Protein AF-A0A7Y4R2F1-F1 (afdb_monomer_lite)

Radius of gyration: 24.62 Å; chains: 1; bounding box: 48×28×67 Å

Structure (mmCIF, N/CA/C/O backbone):
data_AF-A0A7Y4R2F1-F1
#
_entry.id   AF-A0A7Y4R2F1-F1
#
loop_
_atom_site.group_PDB
_atom_site.id
_atom_site.type_symbol
_atom_site.label_atom_id
_atom_site.label_alt_id
_atom_site.label_comp_id
_atom_site.label_asym_id
_atom_site.label_entity_id
_atom_site.label_seq_id
_atom_site.pdbx_PDB_ins_code
_atom_site.Cartn_x
_atom_site.Cartn_y
_atom_site.Cartn_z
_atom_site.occupancy
_atom_site.B_iso_or_equiv
_atom_site.auth_seq_id
_atom_site.auth_comp_id
_atom_site.auth_asym_id
_atom_site.auth_atom_id
_atom_site.pdbx_PDB_model_num
ATOM 1 N N . MET A 1 1 ? 28.848 3.281 -41.266 1.00 57.91 1 MET A N 1
ATOM 2 C CA . MET A 1 1 ? 27.551 2.847 -41.846 1.00 57.91 1 MET A CA 1
ATOM 3 C C . MET A 1 1 ? 26.648 2.164 -40.818 1.00 57.91 1 MET A C 1
ATOM 5 O O . MET A 1 1 ? 25.487 2.532 -40.739 1.00 57.91 1 MET A O 1
ATOM 9 N N . LYS A 1 2 ? 27.180 1.279 -39.958 1.00 65.00 2 LYS A N 1
ATOM 10 C CA . LYS A 1 2 ? 26.433 0.595 -38.880 1.00 65.00 2 LYS A CA 1
ATOM 11 C C . LYS A 1 2 ? 25.711 1.541 -37.900 1.00 65.00 2 LYS A C 1
ATOM 13 O O . LYS A 1 2 ? 24.563 1.295 -37.575 1.00 65.00 2 LYS A O 1
ATOM 18 N N . LYS A 1 3 ? 26.330 2.668 -37.513 1.00 61.75 3 LYS A N 1
ATOM 19 C CA . LYS A 1 3 ? 25.718 3.671 -36.610 1.00 61.75 3 LYS A CA 1
ATOM 20 C C . LYS A 1 3 ? 24.506 4.387 -37.226 1.00 61.75 3 LYS A C 1
ATOM 22 O O . LYS A 1 3 ? 23.490 4.542 -36.567 1.00 61.75 3 LYS A O 1
ATOM 27 N N . LYS A 1 4 ? 24.586 4.754 -38.514 1.00 69.62 4 LYS A N 1
ATOM 28 C CA . LYS A 1 4 ? 23.464 5.357 -39.260 1.00 69.62 4 LYS A CA 1
ATOM 29 C C . LYS A 1 4 ? 22.339 4.344 -39.505 1.00 69.62 4 LYS A C 1
ATOM 31 O O . LYS A 1 4 ? 21.176 4.707 -39.416 1.00 69.62 4 LYS A O 1
ATOM 36 N N . LEU A 1 5 ? 22.694 3.078 -39.746 1.00 75.31 5 LEU A N 1
ATOM 37 C CA . LEU A 1 5 ? 21.738 1.974 -39.851 1.00 75.31 5 LEU A CA 1
ATOM 38 C C . LEU A 1 5 ? 21.025 1.714 -38.512 1.00 75.31 5 LEU A C 1
ATOM 40 O O . LEU A 1 5 ? 19.811 1.573 -38.496 1.00 75.31 5 LEU A O 1
ATOM 44 N N . CYS A 1 6 ? 21.757 1.739 -37.394 1.00 70.94 6 CYS A N 1
ATOM 45 C CA . CYS A 1 6 ? 21.192 1.595 -36.050 1.00 70.94 6 CYS A CA 1
ATOM 46 C C . CYS A 1 6 ? 20.209 2.733 -35.725 1.00 70.94 6 CYS A C 1
ATOM 48 O O . CYS A 1 6 ? 19.119 2.483 -35.228 1.00 70.94 6 CYS A O 1
ATOM 50 N N . LEU A 1 7 ? 20.548 3.973 -36.098 1.00 69.12 7 LEU A N 1
ATOM 51 C CA . LEU A 1 7 ? 19.704 5.154 -35.880 1.00 69.12 7 LEU A CA 1
ATOM 52 C C . LEU A 1 7 ? 18.414 5.115 -36.725 1.00 69.12 7 LEU A C 1
ATOM 54 O O . LEU A 1 7 ? 17.344 5.475 -36.239 1.00 69.12 7 LEU A O 1
ATOM 58 N N . LEU A 1 8 ? 18.490 4.606 -37.961 1.00 76.69 8 LEU A N 1
ATOM 59 C CA . LEU A 1 8 ? 17.320 4.403 -38.825 1.00 76.69 8 LEU A CA 1
ATOM 60 C C . LEU A 1 8 ? 16.387 3.319 -38.250 1.00 76.69 8 LEU A C 1
ATOM 62 O O . LEU A 1 8 ? 15.182 3.533 -38.154 1.00 76.69 8 LEU A O 1
ATOM 66 N N . VAL A 1 9 ? 16.945 2.196 -37.786 1.00 78.38 9 VAL A N 1
ATOM 67 C CA . VAL A 1 9 ? 16.175 1.118 -37.137 1.00 78.38 9 VAL A CA 1
ATOM 68 C C . VAL A 1 9 ? 15.521 1.603 -35.835 1.00 78.38 9 VAL A C 1
ATOM 70 O O . VAL A 1 9 ? 14.361 1.291 -35.589 1.00 78.38 9 VAL A O 1
ATOM 73 N N . PHE A 1 10 ? 16.207 2.433 -35.043 1.00 74.88 10 PHE A N 1
ATOM 74 C CA . PHE A 1 10 ? 15.651 3.010 -33.813 1.00 74.88 10 PHE A CA 1
ATOM 75 C C . PHE A 1 10 ? 14.489 3.980 -34.090 1.00 74.88 10 PHE A C 1
ATOM 77 O O . PHE A 1 10 ? 13.485 3.960 -33.382 1.00 74.88 10 PHE A O 1
ATOM 84 N N . SER A 1 11 ? 14.585 4.779 -35.159 1.00 74.12 11 SER A N 1
ATOM 85 C CA . SER A 1 11 ? 13.503 5.668 -35.611 1.00 74.12 11 SER A CA 1
ATOM 86 C C . SER A 1 11 ? 12.249 4.886 -36.034 1.00 74.12 11 SER A C 1
ATOM 88 O O . SER A 1 11 ? 11.131 5.261 -35.684 1.00 74.12 11 SER A O 1
ATOM 90 N N . LEU A 1 12 ? 12.429 3.744 -36.708 1.00 72.94 12 LEU A N 1
ATOM 91 C CA . LEU A 1 12 ? 11.327 2.870 -37.125 1.00 72.94 12 LEU A CA 1
ATOM 92 C C . LEU A 1 12 ? 10.595 2.219 -35.936 1.00 72.94 12 LEU A C 1
ATOM 94 O O . LEU A 1 12 ? 9.385 2.020 -35.994 1.00 72.94 12 LEU A O 1
ATOM 98 N N . ILE A 1 13 ? 11.315 1.919 -34.850 1.00 72.38 13 ILE A N 1
ATOM 99 C CA . ILE A 1 13 ? 10.755 1.301 -33.638 1.00 72.38 13 ILE A CA 1
ATOM 100 C C . ILE A 1 13 ? 9.917 2.306 -32.831 1.00 72.38 13 ILE A C 1
ATOM 102 O O . ILE A 1 13 ? 8.879 1.933 -32.291 1.00 72.38 13 ILE A O 1
ATOM 106 N N . ILE A 1 14 ? 10.313 3.584 -32.784 1.00 65.44 14 ILE A N 1
ATOM 107 C CA . ILE A 1 14 ? 9.589 4.627 -32.030 1.00 65.44 14 ILE A CA 1
ATOM 108 C C . ILE A 1 14 ? 8.238 4.967 -32.686 1.00 65.44 14 ILE A C 1
ATOM 110 O O . ILE A 1 14 ? 7.262 5.225 -31.986 1.00 65.44 14 ILE A O 1
ATOM 114 N N . ILE A 1 15 ? 8.151 4.911 -34.020 1.00 68.88 15 ILE A N 1
ATOM 115 C CA . ILE A 1 15 ? 6.910 5.184 -34.770 1.00 68.88 15 ILE A CA 1
ATOM 116 C C . ILE A 1 15 ? 5.865 4.064 -34.580 1.00 68.88 15 ILE A C 1
ATOM 118 O O . ILE A 1 15 ? 4.668 4.315 -34.697 1.00 68.88 15 ILE A O 1
ATOM 122 N N . GLY A 1 16 ? 6.290 2.843 -34.233 1.00 63.97 16 GLY A N 1
ATOM 123 C CA . GLY A 1 16 ? 5.402 1.692 -34.023 1.00 63.97 16 GLY A CA 1
ATOM 124 C C . GLY A 1 16 ? 4.663 1.657 -32.679 1.00 63.97 16 GLY A C 1
ATOM 125 O O . GLY A 1 16 ? 3.820 0.786 -32.481 1.00 63.97 16 GLY A O 1
ATOM 126 N N . ILE A 1 17 ? 4.949 2.579 -31.751 1.00 69.31 17 ILE A N 1
ATOM 127 C CA . ILE A 1 17 ? 4.329 2.612 -30.416 1.00 69.31 17 ILE A CA 1
ATOM 128 C C . ILE A 1 17 ? 3.158 3.603 -30.413 1.00 69.31 17 ILE A C 1
ATOM 130 O O . ILE A 1 17 ? 3.134 4.578 -29.665 1.00 69.31 17 ILE A O 1
ATOM 134 N N . THR A 1 18 ? 2.162 3.384 -31.269 1.00 69.38 18 THR A N 1
ATOM 135 C CA . THR A 1 18 ? 0.850 4.010 -31.061 1.00 69.38 18 THR A CA 1
ATOM 136 C C . THR A 1 18 ? 0.106 3.203 -29.998 1.00 69.38 18 THR A C 1
ATOM 138 O O . THR A 1 18 ? 0.061 1.977 -30.132 1.00 69.38 18 THR A O 1
ATOM 141 N N . PRO A 1 19 ? -0.482 3.818 -28.955 1.00 61.25 19 PRO A N 1
ATOM 142 C CA . PRO A 1 19 ? -1.275 3.074 -27.985 1.00 61.25 19 PRO A CA 1
ATOM 143 C C . PRO A 1 19 ? -2.452 2.418 -28.713 1.00 61.25 19 PRO A C 1
ATOM 145 O O . PRO A 1 19 ? -3.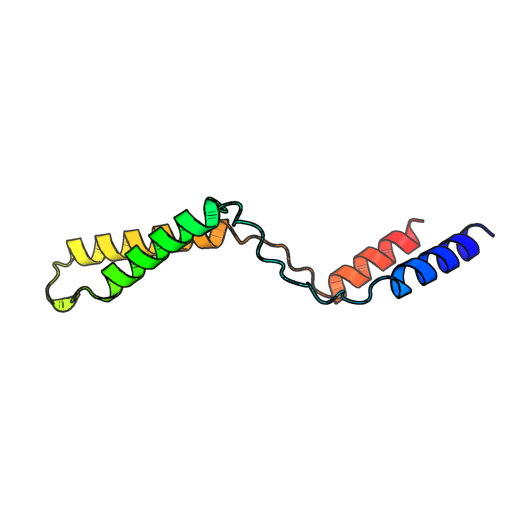363 3.095 -29.187 1.00 61.25 19 PRO A O 1
ATOM 148 N N . LEU A 1 20 ? -2.404 1.092 -28.839 1.00 64.62 20 LEU A N 1
ATOM 149 C CA . LEU A 1 20 ? -3.544 0.299 -29.277 1.00 64.62 20 LEU A CA 1
ATOM 150 C C . LEU A 1 20 ? -4.673 0.538 -28.263 1.00 64.62 20 LEU A C 1
ATOM 152 O O . LEU A 1 20 ? -4.435 0.354 -27.064 1.00 64.62 20 LEU A O 1
ATOM 156 N N . PRO A 1 21 ? -5.886 0.939 -28.684 1.00 67.56 21 PRO A N 1
ATOM 157 C CA . PRO A 1 21 ? -7.026 0.917 -27.782 1.00 67.56 21 PRO A CA 1
ATOM 158 C C . PRO A 1 21 ? -7.235 -0.538 -27.352 1.00 67.56 21 PRO A C 1
ATOM 160 O O . PRO A 1 21 ? -7.460 -1.417 -28.184 1.00 67.56 21 PRO A O 1
ATOM 163 N N . SER A 1 22 ? -7.101 -0.812 -26.055 1.00 52.38 22 SER A N 1
ATOM 164 C CA . SER A 1 22 ? -7.364 -2.130 -25.488 1.00 52.38 22 SER A CA 1
ATOM 165 C C . SER A 1 22 ? -8.849 -2.445 -25.657 1.00 52.38 22 SER A C 1
ATOM 167 O O . SER A 1 22 ? -9.684 -1.967 -24.888 1.00 52.38 22 SER A O 1
ATOM 169 N N . LEU A 1 23 ? -9.188 -3.226 -26.681 1.00 61.09 23 LEU A N 1
ATOM 170 C CA . LEU A 1 23 ? -10.509 -3.821 -26.816 1.00 61.09 23 LEU A CA 1
ATOM 171 C C . LEU A 1 23 ? -10.614 -4.904 -25.734 1.00 61.09 23 LEU A C 1
ATOM 173 O O . LEU A 1 23 ? -10.054 -5.991 -25.871 1.00 61.09 23 LEU A O 1
ATOM 177 N N . ALA A 1 24 ? -11.264 -4.573 -24.619 1.00 51.75 24 ALA A N 1
ATOM 178 C CA . ALA A 1 24 ? -11.603 -5.533 -23.581 1.00 51.75 24 ALA A CA 1
ATOM 179 C C . ALA A 1 24 ? -12.687 -6.470 -24.128 1.00 51.75 24 ALA A C 1
ATOM 181 O O . ALA A 1 24 ? -13.879 -6.194 -24.028 1.00 51.75 24 ALA A O 1
ATOM 182 N N . ALA A 1 25 ? -12.268 -7.558 -24.769 1.00 53.28 25 ALA A N 1
ATOM 183 C CA . ALA A 1 25 ? -13.115 -8.732 -24.868 1.00 53.28 25 ALA A CA 1
ATOM 184 C C . ALA A 1 25 ? -13.144 -9.367 -23.473 1.00 53.28 25 ALA A C 1
ATOM 186 O O . ALA A 1 25 ? -12.087 -9.734 -22.953 1.00 53.28 25 ALA A O 1
ATOM 187 N N . ASP A 1 26 ? -14.332 -9.460 -22.873 1.00 53.62 26 ASP A N 1
ATOM 188 C CA . ASP A 1 26 ? -14.589 -10.246 -21.664 1.00 53.62 26 ASP A CA 1
ATOM 189 C C . ASP A 1 26 ? -14.244 -11.718 -21.948 1.00 53.62 26 ASP A C 1
ATOM 191 O O . ASP A 1 26 ? -15.075 -12.529 -22.357 1.00 53.62 26 ASP A O 1
ATOM 195 N N . LEU A 1 27 ? -12.970 -12.068 -21.779 1.00 48.62 27 LEU A N 1
ATOM 196 C CA . LEU A 1 27 ? -12.553 -13.443 -21.562 1.00 48.62 27 LEU A CA 1
ATOM 197 C C . LEU A 1 27 ? -13.006 -13.831 -20.150 1.00 48.62 27 LEU A C 1
ATOM 199 O O . LEU A 1 27 ? -12.923 -12.993 -19.248 1.00 48.62 27 LEU A O 1
ATOM 203 N N . PRO A 1 28 ? -13.465 -15.078 -19.919 1.00 50.59 28 PRO A N 1
ATOM 204 C CA . PRO A 1 28 ? -13.801 -15.535 -18.581 1.00 50.59 28 PRO A CA 1
ATOM 205 C C . PRO A 1 28 ? -12.588 -15.308 -17.688 1.00 50.59 28 PRO A C 1
ATOM 207 O O . PRO A 1 28 ? -11.517 -15.872 -17.911 1.00 50.59 28 PRO A O 1
ATOM 210 N N . ASN A 1 29 ? -12.795 -14.396 -16.740 1.00 54.16 29 ASN A N 1
ATOM 211 C CA . ASN A 1 29 ? -11.865 -13.905 -15.746 1.00 54.16 29 ASN A CA 1
ATOM 212 C C . ASN A 1 29 ? -10.934 -15.046 -15.312 1.00 54.16 29 ASN A C 1
ATOM 214 O O . ASN A 1 29 ? -11.358 -15.941 -14.577 1.00 54.16 29 ASN A O 1
ATOM 218 N N . VAL A 1 30 ? -9.678 -15.049 -15.778 1.00 52.00 30 VAL A N 1
ATOM 219 C CA . VAL A 1 30 ? -8.623 -15.784 -15.077 1.00 52.00 30 VAL A CA 1
ATOM 220 C C . VAL A 1 30 ? -8.585 -15.110 -13.726 1.00 52.00 30 VAL A C 1
ATOM 222 O O . VAL A 1 30 ? -8.043 -14.016 -13.595 1.00 52.00 30 VAL A O 1
ATOM 225 N N . VAL A 1 31 ? -9.291 -15.716 -12.774 1.00 57.34 31 VAL A N 1
ATOM 226 C CA . VAL A 1 31 ? -9.461 -15.229 -11.419 1.00 57.34 31 VAL A CA 1
ATOM 227 C C . VAL A 1 31 ? -8.070 -14.946 -10.887 1.00 57.34 31 VAL A C 1
ATOM 229 O O . VAL A 1 31 ? -7.309 -15.848 -10.538 1.00 57.34 31 VAL A O 1
ATOM 232 N N . ASN A 1 32 ? -7.708 -13.669 -10.915 1.00 57.97 32 ASN A N 1
ATOM 233 C CA . ASN A 1 32 ? -6.438 -13.205 -10.424 1.00 57.97 32 ASN A CA 1
ATOM 234 C C . ASN A 1 32 ? -6.528 -13.421 -8.915 1.00 57.97 32 ASN A C 1
ATOM 236 O O . ASN A 1 32 ? -7.244 -12.690 -8.236 1.00 57.97 32 ASN A O 1
ATOM 240 N N . ILE A 1 33 ? -5.916 -14.490 -8.405 1.00 60.50 33 ILE A N 1
ATOM 241 C CA . ILE A 1 33 ? -6.032 -14.926 -7.002 1.00 60.50 33 ILE A CA 1
ATOM 242 C C . ILE A 1 33 ? -5.718 -13.750 -6.061 1.00 60.50 33 ILE A C 1
ATOM 244 O O . ILE A 1 33 ? -6.402 -13.545 -5.059 1.00 60.50 33 ILE A O 1
ATOM 248 N N . ASN A 1 34 ? -4.792 -12.886 -6.486 1.00 63.88 34 ASN A N 1
ATOM 249 C CA . ASN A 1 34 ? -4.438 -11.648 -5.801 1.00 63.88 34 ASN A CA 1
ATOM 250 C C . ASN A 1 34 ? -5.615 -10.660 -5.718 1.00 63.88 34 ASN A C 1
ATOM 252 O O . ASN A 1 34 ? -5.798 -10.018 -4.694 1.00 63.88 34 ASN A O 1
ATOM 256 N N . SER A 1 35 ? -6.443 -10.542 -6.761 1.00 65.75 35 SER A N 1
ATOM 257 C CA . SER A 1 35 ? -7.623 -9.662 -6.760 1.00 65.75 35 SER A CA 1
ATOM 258 C C . SER A 1 35 ? -8.707 -10.122 -5.782 1.00 65.75 35 SER A C 1
ATOM 260 O O . SER A 1 35 ? -9.278 -9.288 -5.083 1.00 65.75 35 SER A O 1
ATOM 262 N N . ILE A 1 36 ? -8.934 -11.436 -5.656 1.00 72.44 36 ILE A N 1
ATOM 263 C CA . ILE A 1 36 ? -9.889 -11.988 -4.682 1.00 72.44 36 ILE A CA 1
ATOM 264 C C . ILE A 1 36 ? -9.402 -11.745 -3.255 1.00 72.44 36 ILE A C 1
ATOM 266 O O . ILE A 1 36 ? -10.180 -11.350 -2.386 1.00 72.44 36 ILE A O 1
ATOM 270 N N . GLU A 1 37 ? -8.115 -11.970 -3.001 1.00 76.81 37 GLU A N 1
ATOM 271 C CA . GLU A 1 37 ? -7.543 -11.786 -1.671 1.00 76.81 37 GLU A CA 1
ATOM 272 C C . GLU A 1 37 ? -7.529 -10.309 -1.249 1.00 76.81 37 GLU A C 1
ATOM 274 O O . GLU A 1 37 ? -7.891 -9.988 -0.114 1.00 76.81 37 GLU A O 1
ATOM 279 N N . LEU A 1 38 ? -7.232 -9.398 -2.182 1.00 77.00 38 LEU A N 1
ATOM 280 C CA . LEU A 1 38 ? -7.343 -7.952 -1.968 1.00 77.00 38 LEU A CA 1
ATOM 281 C C . LEU A 1 38 ? -8.782 -7.521 -1.678 1.00 77.00 38 LEU A C 1
ATOM 283 O O . LEU A 1 38 ? -9.012 -6.707 -0.783 1.00 77.00 38 LEU A O 1
ATOM 287 N N . GLN A 1 39 ? -9.758 -8.076 -2.397 1.00 82.56 39 GLN A N 1
ATOM 288 C CA . GLN A 1 39 ? -11.163 -7.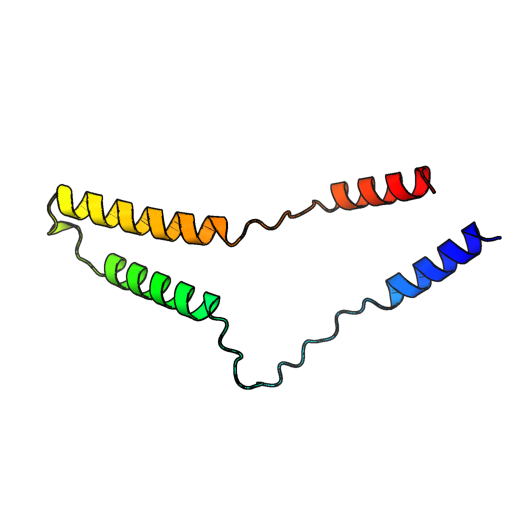738 -2.198 1.00 82.56 39 GLN A CA 1
ATOM 289 C C . GLN A 1 39 ? -11.661 -8.197 -0.826 1.00 82.56 39 GLN A C 1
ATOM 291 O O . GLN A 1 39 ? -1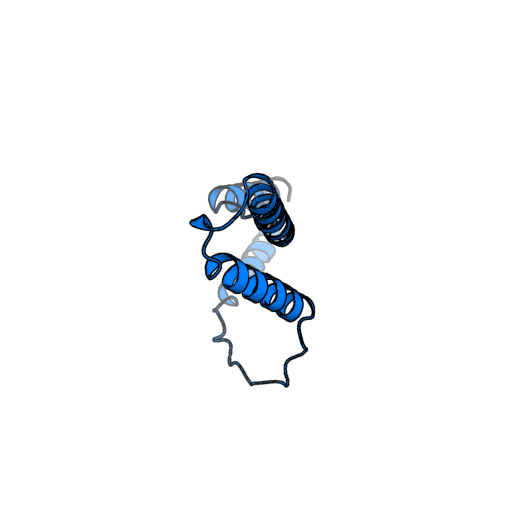2.239 -7.403 -0.090 1.00 82.56 39 GLN A O 1
ATOM 296 N N . LYS A 1 40 ? -11.293 -9.412 -0.406 1.00 86.56 40 LYS A N 1
ATOM 297 C CA . LYS A 1 40 ? -11.568 -9.921 0.945 1.00 86.56 40 LYS A CA 1
ATOM 298 C C . LYS A 1 40 ? -10.964 -9.035 2.042 1.00 86.56 40 LYS A C 1
ATOM 300 O O . LYS A 1 40 ? -11.601 -8.789 3.067 1.00 86.56 40 LYS A O 1
ATOM 305 N N . GLN A 1 41 ? -9.736 -8.553 1.849 1.00 85.50 41 GLN A N 1
ATOM 306 C CA . GLN A 1 41 ? -9.103 -7.614 2.781 1.00 85.50 41 GLN A CA 1
ATOM 307 C C . GLN A 1 41 ? -9.831 -6.263 2.820 1.00 85.50 41 GLN A C 1
ATOM 309 O O . GLN A 1 41 ? -9.967 -5.670 3.891 1.00 85.50 41 GLN A O 1
ATOM 314 N N . MET A 1 42 ? -10.325 -5.788 1.675 1.00 86.12 42 MET A N 1
ATOM 315 C CA . MET A 1 42 ? -11.090 -4.546 1.577 1.00 86.12 42 MET A CA 1
ATOM 316 C C . MET A 1 42 ? -12.455 -4.661 2.269 1.00 86.12 42 MET A C 1
ATOM 318 O O . MET A 1 42 ? -12.843 -3.767 3.022 1.00 86.12 42 MET A O 1
ATOM 322 N N . ASP A 1 43 ? -13.145 -5.787 2.090 1.00 91.31 43 ASP A N 1
ATOM 323 C CA . ASP A 1 43 ? -14.420 -6.080 2.748 1.00 91.31 43 ASP A CA 1
ATOM 324 C C . ASP A 1 43 ? -14.267 -6.093 4.272 1.00 91.31 43 ASP A C 1
ATOM 326 O O . ASP A 1 43 ? -15.059 -5.479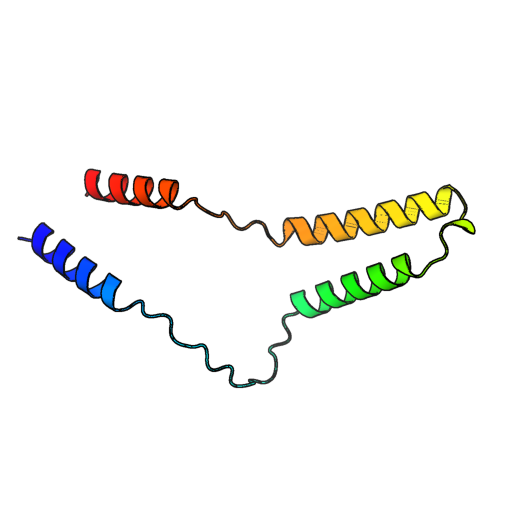 4.989 1.00 91.31 43 ASP A O 1
ATOM 330 N N . ARG A 1 44 ? -13.180 -6.687 4.776 1.00 91.00 44 ARG A N 1
ATOM 331 C CA . ARG A 1 44 ? -12.846 -6.666 6.204 1.00 91.00 44 ARG A CA 1
ATOM 332 C C . ARG A 1 44 ? -12.579 -5.254 6.731 1.00 91.00 44 ARG A C 1
ATOM 334 O O . ARG A 1 44 ? -12.999 -4.914 7.834 1.00 91.00 44 ARG A O 1
ATOM 341 N N . LEU A 1 45 ? -11.903 -4.401 5.963 1.00 89.12 45 LEU A N 1
ATOM 342 C CA . LEU A 1 45 ? -11.707 -3.001 6.357 1.00 89.12 45 LEU A CA 1
ATOM 343 C C . LEU A 1 45 ? -13.032 -2.230 6.409 1.00 89.12 45 LEU A C 1
ATOM 345 O O . LEU A 1 45 ? -13.221 -1.404 7.304 1.00 89.12 45 LEU A O 1
ATOM 349 N N . ASN A 1 46 ? -13.950 -2.511 5.483 1.00 89.88 46 ASN A N 1
ATOM 350 C CA . ASN A 1 46 ? -15.287 -1.921 5.481 1.00 89.88 46 ASN A CA 1
ATOM 351 C C . ASN A 1 46 ? -16.107 -2.380 6.693 1.00 89.88 46 ASN A C 1
ATOM 353 O O . ASN A 1 46 ? -16.748 -1.550 7.340 1.00 89.88 46 ASN A O 1
ATOM 357 N N . GLU A 1 47 ? -16.015 -3.663 7.051 1.00 89.81 47 GLU A N 1
ATOM 358 C CA . GLU A 1 47 ? -16.582 -4.208 8.286 1.00 89.81 47 GLU A CA 1
ATOM 359 C C . GLU A 1 47 ? -16.045 -3.438 9.503 1.00 89.81 47 GLU A C 1
ATOM 361 O O . GLU A 1 47 ? -16.829 -2.850 10.246 1.00 89.81 47 GLU A O 1
ATOM 366 N N . ILE A 1 48 ? -14.719 -3.314 9.650 1.00 88.44 48 ILE A N 1
ATOM 367 C CA . ILE A 1 48 ? -14.088 -2.592 10.771 1.00 88.44 48 ILE A CA 1
ATOM 368 C C . ILE A 1 48 ? -14.519 -1.120 10.822 1.00 88.44 48 ILE A C 1
ATOM 370 O O . ILE A 1 48 ? -14.735 -0.573 11.905 1.00 88.44 48 ILE A O 1
ATOM 374 N N . LYS A 1 49 ? -14.670 -0.467 9.665 1.00 87.88 49 LYS A N 1
ATOM 375 C CA . LYS A 1 49 ? -15.120 0.929 9.565 1.00 87.88 49 LYS A CA 1
ATOM 376 C C . LYS A 1 49 ? -16.560 1.116 10.050 1.00 87.88 49 LYS A C 1
ATOM 378 O O . LYS A 1 49 ? -16.885 2.187 10.557 1.00 87.88 49 LYS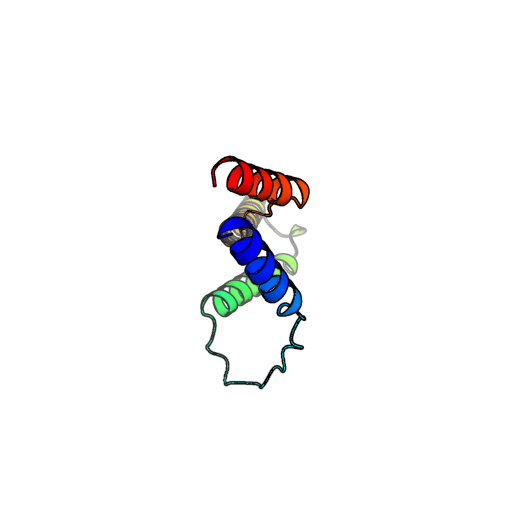 A O 1
ATOM 383 N N . SER A 1 50 ? -17.405 0.099 9.891 1.00 90.31 50 SER A N 1
ATOM 384 C CA . SER A 1 50 ? -18.800 0.124 10.343 1.00 90.31 50 SER A CA 1
ATOM 385 C C . SER A 1 50 ? -18.968 -0.116 11.849 1.00 90.31 50 SER A C 1
ATOM 387 O O . SER A 1 50 ? -20.036 0.155 12.394 1.00 90.31 50 SER A O 1
ATOM 389 N N . ILE A 1 51 ? -17.918 -0.573 12.544 1.00 88.88 51 ILE A N 1
ATOM 390 C CA . ILE A 1 51 ? -17.955 -0.818 13.990 1.00 88.88 51 ILE A CA 1
ATOM 391 C C . ILE A 1 51 ? -18.003 0.512 14.751 1.00 88.88 51 ILE A C 1
ATOM 393 O O . ILE A 1 51 ? -17.147 1.384 14.574 1.00 88.88 51 ILE A O 1
ATOM 397 N N . ASP A 1 52 ? -18.946 0.642 15.689 1.00 87.12 52 ASP A N 1
ATOM 398 C CA . ASP A 1 52 ? -18.962 1.773 16.616 1.00 87.12 52 ASP A CA 1
ATOM 399 C C . ASP A 1 52 ? -17.824 1.665 17.642 1.00 87.12 52 ASP A C 1
ATOM 401 O O . ASP A 1 52 ? -17.942 1.091 18.729 1.00 87.12 52 ASP A O 1
ATOM 405 N N . THR A 1 53 ? -16.692 2.271 17.293 1.00 82.19 53 THR A N 1
ATOM 406 C CA . THR A 1 53 ? -15.466 2.264 18.100 1.00 82.19 53 THR A CA 1
ATOM 407 C C . THR A 1 53 ? -15.607 2.894 19.489 1.00 82.19 53 THR A C 1
ATOM 409 O O . THR A 1 53 ? -14.734 2.674 20.335 1.00 82.19 53 THR A O 1
ATOM 412 N N . LYS A 1 54 ? -16.673 3.663 19.759 1.00 84.38 54 LYS A N 1
ATOM 413 C CA . LYS A 1 54 ? -16.908 4.290 21.071 1.00 84.38 54 LYS A CA 1
ATOM 414 C C . LYS A 1 54 ? -17.312 3.273 22.135 1.00 84.38 54 LYS A C 1
ATOM 416 O O . LYS A 1 54 ? -17.007 3.478 23.307 1.00 84.38 54 LYS A O 1
ATOM 421 N N . THR A 1 55 ? -17.930 2.170 21.718 1.00 89.69 55 THR A N 1
ATOM 422 C CA . THR A 1 55 ? -18.364 1.075 22.601 1.00 89.69 55 THR A CA 1
ATOM 423 C C . THR A 1 55 ? -17.225 0.126 22.989 1.00 89.69 55 THR A C 1
ATOM 425 O O . THR A 1 55 ? -17.365 -0.681 23.904 1.00 89.69 55 THR A O 1
ATOM 428 N N . LEU A 1 56 ? -16.068 0.237 22.327 1.00 89.00 56 LEU A N 1
ATOM 429 C CA . LEU A 1 56 ? -14.962 -0.703 22.472 1.00 89.00 56 LEU A CA 1
ATOM 430 C C . LEU A 1 56 ? -13.989 -0.343 23.602 1.00 89.00 56 LEU A C 1
ATOM 432 O O . LEU A 1 56 ? -13.530 0.801 23.764 1.00 89.00 56 LEU A O 1
ATOM 436 N N . SER A 1 57 ? -13.535 -1.382 24.304 1.00 90.25 57 SER A N 1
ATOM 437 C CA . SER A 1 57 ? -12.442 -1.291 25.272 1.00 90.25 57 SER A CA 1
ATOM 438 C C . SER A 1 57 ? -11.150 -0.788 24.614 1.00 90.25 57 SER A C 1
ATOM 440 O O . SER A 1 57 ? -10.918 -0.933 23.409 1.00 90.25 57 SER A O 1
ATOM 442 N N . ARG A 1 58 ? -10.255 -0.189 25.412 1.00 89.50 58 ARG A N 1
ATOM 443 C CA . ARG A 1 58 ? -8.933 0.261 24.935 1.00 89.50 58 ARG A CA 1
ATOM 444 C C . ARG A 1 58 ? -8.135 -0.873 24.281 1.00 89.50 58 ARG A C 1
ATOM 446 O O . ARG A 1 58 ? -7.414 -0.602 23.320 1.00 89.50 58 ARG A O 1
ATOM 453 N N . HIS A 1 59 ? -8.284 -2.102 24.779 1.00 90.69 59 HIS A N 1
ATOM 454 C CA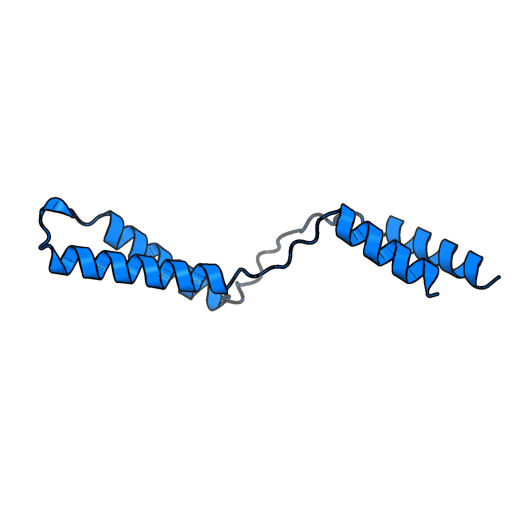 . HIS A 1 59 ? -7.634 -3.293 24.227 1.00 90.69 59 HIS A CA 1
ATOM 455 C C . HIS A 1 59 ? -8.146 -3.616 22.819 1.00 90.69 59 HIS A C 1
ATOM 457 O O . HIS A 1 59 ? -7.369 -3.617 21.870 1.00 90.69 59 HIS A O 1
ATOM 463 N N . GLN A 1 60 ? -9.463 -3.748 22.662 1.00 87.00 60 GLN A N 1
ATOM 464 C CA . GLN A 1 60 ? -10.118 -4.057 21.385 1.00 87.00 60 GLN A CA 1
ATOM 465 C C . GLN A 1 60 ? -9.812 -3.000 20.317 1.00 87.00 60 GLN A C 1
ATOM 467 O O . GLN A 1 60 ? -9.468 -3.315 19.181 1.00 87.00 60 GLN A O 1
ATOM 472 N N . ARG A 1 61 ? -9.815 -1.714 20.695 1.00 90.50 61 ARG A N 1
ATOM 473 C CA . ARG A 1 61 ? -9.392 -0.632 19.789 1.00 90.50 61 ARG A CA 1
ATOM 474 C C . ARG A 1 61 ? -7.932 -0.752 19.356 1.00 90.50 61 ARG A C 1
ATOM 476 O O . ARG A 1 61 ? -7.568 -0.292 18.277 1.00 90.50 61 ARG A O 1
ATOM 483 N N . LYS A 1 62 ? -7.058 -1.290 20.210 1.00 91.38 62 LYS A N 1
ATOM 484 C CA . LYS A 1 62 ? -5.652 -1.528 19.867 1.00 91.38 62 LYS A CA 1
ATOM 485 C C . LYS A 1 62 ? -5.533 -2.674 18.864 1.00 91.38 62 LYS A C 1
ATOM 487 O O . LYS A 1 62 ? -4.813 -2.501 17.888 1.00 91.38 62 LYS A O 1
ATOM 492 N N . GLU A 1 63 ? -6.267 -3.762 19.058 1.00 91.56 63 GLU A N 1
ATOM 493 C CA . GLU A 1 63 ? -6.292 -4.908 18.138 1.00 91.56 63 GLU A CA 1
ATOM 494 C C . GLU A 1 63 ? -6.793 -4.515 16.747 1.00 91.56 63 GLU A C 1
ATOM 496 O O . GLU A 1 63 ? -6.086 -4.751 15.771 1.00 91.56 63 GLU A O 1
ATOM 501 N N . LEU A 1 64 ? -7.904 -3.775 16.656 1.00 91.19 64 LEU A N 1
ATOM 502 C CA . LEU A 1 64 ? -8.411 -3.277 15.370 1.00 91.19 64 LEU A CA 1
ATOM 503 C C . LEU A 1 64 ? -7.390 -2.392 14.639 1.00 91.19 64 LEU A C 1
ATOM 505 O O . LEU A 1 64 ? -7.225 -2.485 13.426 1.00 91.19 64 LEU A O 1
ATOM 509 N N . ARG A 1 65 ? -6.640 -1.553 15.366 1.00 91.19 65 ARG A N 1
ATOM 510 C CA . ARG A 1 65 ? -5.556 -0.755 14.764 1.00 91.19 65 ARG A CA 1
ATOM 511 C C . ARG A 1 65 ? -4.391 -1.613 14.278 1.00 91.19 65 ARG A C 1
ATOM 513 O O . ARG A 1 65 ? -3.755 -1.243 13.294 1.00 91.19 65 ARG A O 1
ATOM 520 N N . HIS A 1 66 ? -4.075 -2.705 14.970 1.00 93.31 66 HIS A N 1
ATOM 521 C CA . HIS A 1 66 ? -3.052 -3.644 14.515 1.00 93.31 66 HIS A CA 1
ATOM 522 C C . HIS A 1 66 ? -3.488 -4.363 13.239 1.00 93.31 66 HIS A C 1
ATOM 524 O O . HIS A 1 66 ? -2.685 -4.458 12.315 1.00 93.31 66 HIS A O 1
ATOM 530 N N . GLU A 1 67 ? -4.751 -4.775 13.159 1.00 88.25 67 GLU A N 1
ATOM 531 C CA . GLU A 1 67 ? -5.323 -5.427 11.980 1.00 88.25 67 GLU A CA 1
ATOM 532 C C . GLU A 1 67 ? -5.367 -4.494 10.759 1.00 88.25 67 GLU A C 1
ATOM 534 O O . GLU A 1 67 ? -4.919 -4.856 9.675 1.00 88.25 67 GLU A O 1
ATOM 539 N N . ILE A 1 68 ? -5.789 -3.238 10.934 1.00 91.00 68 ILE A N 1
ATOM 540 C CA . ILE A 1 68 ? -5.755 -2.250 9.841 1.00 91.00 68 ILE A CA 1
ATOM 541 C C . ILE A 1 68 ? -4.318 -2.055 9.326 1.00 91.00 68 ILE A C 1
ATOM 543 O O . ILE A 1 68 ? -4.078 -2.014 8.120 1.00 91.00 68 ILE A O 1
ATOM 547 N N . ARG A 1 69 ? -3.338 -1.952 10.234 1.00 90.38 69 ARG A N 1
ATOM 548 C CA . ARG A 1 69 ? -1.926 -1.757 9.868 1.00 90.38 69 ARG A CA 1
ATOM 549 C C . ARG A 1 69 ? -1.313 -2.977 9.185 1.00 90.38 69 ARG A C 1
ATOM 551 O O . ARG A 1 69 ? -0.461 -2.798 8.315 1.00 90.38 69 ARG A O 1
ATOM 558 N N . SER A 1 70 ? -1.700 -4.196 9.564 1.00 88.44 70 SER A N 1
ATOM 559 C CA . SER A 1 70 ? -1.201 -5.407 8.905 1.00 88.44 70 SER A CA 1
ATOM 560 C C . SER A 1 70 ? -1.718 -5.502 7.470 1.00 88.44 70 SER A C 1
ATOM 562 O O . SER A 1 70 ? -0.920 -5.752 6.566 1.00 88.44 70 SER A O 1
ATOM 564 N N . ILE A 1 71 ? -3.000 -5.191 7.245 1.00 85.69 71 ILE A N 1
ATOM 565 C CA . ILE A 1 71 ? -3.597 -5.122 5.903 1.00 85.69 71 ILE A CA 1
ATOM 566 C C . ILE A 1 71 ? -2.915 -4.031 5.064 1.00 85.69 71 ILE A C 1
ATOM 568 O O . ILE A 1 71 ? -2.532 -4.277 3.922 1.00 85.69 71 ILE A O 1
ATOM 572 N N . GLN A 1 72 ? -2.682 -2.845 5.635 1.00 83.88 72 GLN A N 1
ATOM 573 C CA . GLN A 1 72 ? -1.993 -1.755 4.936 1.00 83.88 72 GLN A CA 1
ATOM 574 C C . GLN A 1 72 ? -0.574 -2.155 4.504 1.00 83.88 72 GLN A C 1
ATOM 576 O O . GLN A 1 72 ? -0.182 -1.913 3.365 1.00 83.88 72 GLN A O 1
ATOM 581 N N . LYS A 1 73 ? 0.188 -2.817 5.384 1.00 83.12 73 LYS A N 1
ATOM 582 C CA . LYS A 1 73 ? 1.548 -3.282 5.078 1.00 83.12 73 LYS A CA 1
ATOM 583 C C . LYS A 1 73 ? 1.557 -4.356 3.986 1.00 83.12 73 LYS A C 1
ATOM 585 O O . LYS A 1 73 ? 2.437 -4.330 3.123 1.00 83.12 73 LYS A O 1
ATOM 590 N N . ALA A 1 74 ? 0.586 -5.270 4.007 1.00 79.00 74 ALA A N 1
ATOM 591 C CA . ALA A 1 74 ? 0.423 -6.281 2.965 1.00 79.00 74 ALA A CA 1
ATOM 592 C C . ALA A 1 74 ? 0.189 -5.634 1.588 1.00 79.00 74 ALA A C 1
ATOM 594 O O . ALA A 1 74 ? 0.867 -5.989 0.626 1.00 79.00 74 ALA A O 1
ATOM 595 N N . GLN A 1 75 ? -0.663 -4.605 1.516 1.00 74.00 75 GLN A N 1
ATOM 596 C CA . GLN A 1 75 ? -0.917 -3.867 0.273 1.00 74.00 75 GLN A CA 1
ATOM 597 C C . GLN A 1 75 ? 0.295 -3.047 -0.198 1.00 74.00 75 GLN A C 1
ATOM 599 O O . GLN A 1 75 ? 0.618 -3.040 -1.383 1.00 74.00 75 GLN A O 1
ATOM 604 N N . SER A 1 76 ? 1.018 -2.393 0.718 1.00 69.38 76 SER A N 1
ATOM 605 C CA . SER A 1 76 ? 2.214 -1.608 0.369 1.00 69.38 76 SER A CA 1
ATOM 606 C C . SER A 1 76 ? 3.350 -2.459 -0.203 1.00 69.38 76 SER A C 1
ATOM 608 O O . SER A 1 76 ? 4.114 -1.974 -1.033 1.00 69.38 76 SER A O 1
ATOM 610 N N . THR A 1 77 ? 3.468 -3.719 0.221 1.00 65.12 77 THR A N 1
ATOM 611 C CA . THR A 1 77 ? 4.530 -4.625 -0.255 1.00 65.12 77 THR A CA 1
ATOM 612 C C . THR A 1 77 ? 4.233 -5.167 -1.661 1.00 65.12 77 THR A C 1
ATOM 614 O O . THR A 1 77 ? 5.159 -5.467 -2.409 1.00 65.12 77 THR A O 1
ATOM 617 N N . GLY A 1 78 ? 2.956 -5.234 -2.058 1.00 61.59 78 GLY A N 1
ATOM 618 C CA . GLY A 1 78 ? 2.531 -5.676 -3.392 1.00 61.59 78 GLY A CA 1
ATOM 619 C C . GLY A 1 78 ? 2.752 -4.653 -4.516 1.00 61.59 78 GLY A C 1
ATOM 620 O O . GLY A 1 78 ? 2.763 -5.030 -5.682 1.00 61.59 78 GLY A O 1
ATOM 621 N N . ASN A 1 79 ? 2.978 -3.375 -4.184 1.00 55.16 79 ASN A N 1
ATOM 622 C CA . ASN A 1 79 ? 2.995 -2.263 -5.147 1.00 55.16 79 ASN A CA 1
ATOM 623 C C . ASN A 1 79 ? 4.368 -1.581 -5.321 1.00 55.16 79 ASN A C 1
ATOM 625 O O . ASN A 1 79 ? 4.439 -0.423 -5.736 1.00 55.16 79 ASN A O 1
ATOM 629 N N . GLY A 1 80 ? 5.465 -2.287 -5.036 1.00 55.03 80 GLY A N 1
ATOM 630 C CA . GLY A 1 80 ? 6.844 -1.798 -5.184 1.00 55.03 80 GLY A CA 1
ATOM 631 C C . GLY A 1 80 ? 7.315 -1.639 -6.638 1.00 55.03 80 GLY A C 1
ATOM 632 O O . GLY A 1 80 ? 8.334 -2.205 -7.019 1.00 55.03 80 GLY A O 1
ATOM 633 N N . GLY A 1 81 ? 6.578 -0.899 -7.466 1.00 58.53 81 GLY A N 1
ATOM 634 C CA . GLY A 1 81 ? 7.031 -0.496 -8.795 1.00 58.53 81 GLY A CA 1
ATOM 635 C C . GLY A 1 81 ? 8.072 0.618 -8.694 1.00 58.53 81 GLY A C 1
ATOM 636 O O . GLY A 1 81 ? 7.830 1.644 -8.058 1.00 58.53 81 GLY A O 1
ATOM 637 N N . ILE A 1 82 ? 9.230 0.436 -9.331 1.00 67.06 82 ILE A N 1
ATOM 638 C CA . ILE A 1 82 ? 10.212 1.511 -9.503 1.00 67.06 82 ILE A CA 1
ATOM 639 C C . ILE A 1 82 ? 9.702 2.419 -10.623 1.00 67.06 82 ILE A C 1
ATOM 641 O O . ILE A 1 82 ? 9.811 2.093 -11.804 1.00 67.06 82 ILE A O 1
ATOM 645 N N . TYR A 1 83 ? 9.147 3.569 -10.255 1.00 67.31 83 TYR A N 1
ATOM 646 C CA . TYR A 1 83 ? 8.798 4.616 -11.207 1.00 67.31 83 TYR A CA 1
ATOM 647 C C . TYR A 1 83 ? 10.046 5.447 -11.491 1.00 67.31 83 TYR A C 1
ATOM 649 O O . TYR A 1 83 ? 10.463 6.277 -10.681 1.00 67.31 83 TYR A O 1
ATOM 657 N N . LEU A 1 84 ? 10.680 5.194 -12.634 1.00 76.44 84 LEU A N 1
ATOM 658 C CA . LEU A 1 84 ? 11.776 6.032 -13.099 1.00 76.44 84 LEU A CA 1
ATOM 659 C C . LEU A 1 84 ? 11.208 7.371 -13.568 1.00 76.44 84 LEU A C 1
ATOM 661 O O . LEU A 1 84 ? 10.320 7.427 -14.417 1.00 76.44 84 LEU A O 1
ATOM 665 N N . SER A 1 85 ? 11.746 8.459 -13.020 1.00 83.12 85 SER A N 1
ATOM 666 C CA . SER A 1 85 ? 11.484 9.797 -13.546 1.00 83.12 85 SER A CA 1
ATOM 667 C C . SER A 1 85 ? 11.890 9.871 -15.021 1.00 83.12 85 SER A C 1
ATOM 669 O O . SER A 1 85 ? 12.881 9.258 -15.425 1.00 83.12 85 SER A O 1
ATOM 671 N N . VAL A 1 86 ? 11.178 10.680 -15.812 1.00 89.25 86 VAL A N 1
ATOM 672 C CA . VAL A 1 86 ? 11.505 10.925 -17.229 1.00 89.25 86 VAL A CA 1
ATOM 673 C C . VAL A 1 86 ? 12.970 11.353 -17.387 1.00 89.25 86 VAL A C 1
ATOM 675 O O . VAL A 1 86 ? 13.663 10.865 -18.276 1.00 89.25 86 VAL A O 1
ATOM 678 N N . GLY A 1 87 ? 13.487 12.179 -16.470 1.00 92.69 87 GLY A N 1
ATOM 679 C CA . GLY A 1 87 ? 14.898 12.579 -16.469 1.00 92.69 87 GLY A CA 1
ATOM 680 C C . GLY A 1 87 ? 15.869 11.413 -16.243 1.00 92.69 87 GLY A C 1
ATOM 681 O O . GLY A 1 87 ? 16.915 11.352 -16.884 1.00 92.69 87 GLY A O 1
ATOM 682 N N . ALA A 1 88 ? 15.511 10.450 -15.388 1.00 90.62 88 ALA A N 1
ATOM 683 C CA . ALA A 1 88 ? 16.335 9.269 -15.130 1.00 90.62 88 ALA A CA 1
ATOM 684 C C . ALA A 1 88 ? 16.393 8.339 -16.354 1.00 90.62 88 ALA A C 1
ATOM 686 O O . ALA A 1 88 ? 17.461 7.831 -16.688 1.00 90.62 88 ALA A O 1
ATOM 687 N N . ILE A 1 89 ? 15.271 8.179 -17.066 1.00 91.50 89 ILE A N 1
ATOM 688 C CA . ILE A 1 89 ? 15.210 7.407 -18.316 1.00 91.50 89 ILE A CA 1
ATOM 689 C C . ILE A 1 89 ? 16.126 8.036 -19.381 1.00 91.50 89 ILE A C 1
ATOM 691 O O . ILE A 1 89 ? 16.893 7.322 -20.023 1.00 91.50 89 ILE A O 1
ATOM 695 N N . ILE A 1 90 ? 16.111 9.367 -19.527 1.00 92.31 90 ILE A N 1
ATOM 696 C CA . ILE A 1 90 ? 16.957 10.089 -20.496 1.00 92.31 90 ILE A CA 1
ATOM 697 C C . ILE A 1 90 ? 18.452 9.871 -20.213 1.00 92.31 90 ILE A C 1
ATOM 699 O O . ILE A 1 90 ? 19.217 9.603 -21.139 1.00 92.31 90 ILE A O 1
ATOM 703 N N . ILE A 1 91 ? 18.872 9.941 -18.945 1.00 92.62 91 ILE A N 1
ATOM 704 C CA . ILE A 1 91 ? 20.275 9.729 -18.548 1.00 92.62 91 ILE A CA 1
ATOM 705 C C . ILE A 1 91 ? 20.736 8.301 -18.879 1.00 92.62 91 ILE A C 1
ATOM 707 O O . ILE A 1 91 ? 21.832 8.124 -19.410 1.00 92.62 91 ILE A O 1
ATOM 711 N N . ILE A 1 92 ? 19.898 7.290 -18.621 1.00 90.81 92 ILE A N 1
ATOM 712 C CA . ILE A 1 92 ? 20.197 5.884 -18.948 1.00 90.81 92 ILE A CA 1
ATOM 713 C C . ILE A 1 92 ? 20.395 5.709 -20.458 1.00 90.81 92 ILE A C 1
ATOM 715 O O . ILE A 1 92 ? 21.370 5.094 -20.888 1.00 90.81 92 ILE A O 1
ATOM 719 N N . VAL A 1 93 ? 19.506 6.284 -21.272 1.00 90.38 93 VAL A N 1
ATOM 720 C CA . VAL A 1 93 ? 19.615 6.222 -22.738 1.00 90.38 93 VAL A CA 1
ATOM 721 C C . VAL A 1 93 ? 20.886 6.922 -23.229 1.00 90.38 93 VAL A C 1
ATOM 723 O O . VAL A 1 93 ? 21.586 6.386 -24.086 1.00 90.38 93 VAL A O 1
ATOM 726 N N . LEU A 1 94 ? 21.232 8.081 -22.660 1.00 90.25 94 LEU A N 1
ATOM 727 C CA . LEU A 1 94 ? 22.448 8.814 -23.020 1.00 90.25 94 LEU A CA 1
ATOM 728 C C . LEU A 1 94 ? 23.724 8.017 -22.698 1.00 90.25 94 LEU A C 1
ATOM 730 O O . LEU A 1 94 ? 24.641 7.967 -23.516 1.00 90.25 94 LEU A O 1
ATOM 734 N N . LEU A 1 95 ? 23.764 7.352 -21.539 1.00 91.12 95 LEU A N 1
ATOM 735 C CA . LEU A 1 95 ? 24.860 6.462 -21.142 1.00 91.12 95 LEU A CA 1
ATOM 736 C C . LEU A 1 95 ? 25.024 5.279 -22.104 1.00 91.12 95 LEU A C 1
ATOM 738 O O . LEU A 1 95 ? 26.147 4.967 -22.495 1.00 91.12 95 LEU A O 1
ATOM 742 N N . LEU A 1 96 ? 23.923 4.654 -22.532 1.00 87.19 96 LEU A N 1
ATOM 743 C CA . LEU A 1 96 ? 23.962 3.558 -23.506 1.00 87.19 96 LEU A CA 1
ATOM 744 C C . LEU A 1 96 ? 24.528 4.004 -24.860 1.00 87.19 96 LEU A C 1
ATOM 746 O O . LEU A 1 96 ? 25.266 3.249 -25.481 1.00 87.19 96 LEU A O 1
ATOM 750 N N . ILE A 1 97 ? 24.228 5.232 -25.297 1.00 85.75 97 ILE A N 1
ATOM 751 C CA . ILE A 1 97 ? 24.781 5.804 -26.536 1.00 85.75 97 ILE A CA 1
ATOM 752 C C . ILE A 1 97 ? 26.279 6.102 -26.400 1.00 85.75 97 ILE A C 1
ATOM 754 O O . ILE A 1 97 ? 27.014 5.959 -27.369 1.00 85.75 97 ILE A O 1
ATOM 758 N N . LEU A 1 98 ? 26.738 6.533 -25.223 1.00 87.88 98 LEU A N 1
ATOM 759 C CA . LEU A 1 98 ? 28.150 6.843 -24.990 1.00 87.88 98 LEU A CA 1
ATOM 760 C C . LEU A 1 98 ? 29.018 5.576 -24.945 1.00 87.88 98 LEU A C 1
ATOM 762 O O . LEU A 1 98 ? 30.167 5.606 -25.383 1.00 87.88 98 LEU A O 1
ATOM 766 N N . ILE A 1 99 ? 28.468 4.477 -24.421 1.00 84.50 99 ILE A N 1
ATOM 767 C CA . ILE A 1 99 ? 29.160 3.186 -24.288 1.00 84.50 99 ILE A CA 1
ATOM 768 C C . ILE A 1 99 ? 29.163 2.385 -25.610 1.00 84.50 99 ILE A C 1
ATOM 770 O O . ILE A 1 99 ? 30.063 1.569 -25.810 1.00 84.50 99 ILE A O 1
ATOM 774 N N . LEU A 1 100 ? 28.195 2.614 -26.511 1.00 77.25 100 LEU A N 1
ATOM 775 C CA . LEU A 1 100 ? 28.012 1.890 -27.785 1.00 77.25 100 LEU A CA 1
ATOM 776 C C . LEU A 1 100 ? 28.703 2.546 -29.005 1.00 77.25 100 LEU A C 1
ATOM 778 O O . LEU A 1 100 ? 29.365 1.820 -29.784 1.00 77.25 100 LEU A O 1
#

Foldseek 3Di:
DVVVVVVVVVVVVVVPPDPDPPPDDPDPDPPPVVVVVLVVLVVVVVVLVPDPCVPDDPVVVVVSVVSVVVSVVVVVVVPPDDDDDPVNVVVVVVVVVVVD

Secondary structure (DSSP, 8-state):
-HHHHHHHHHHHHHHT----------------HHHHHHHHHHHHHHHHHHS-GGGS-HHHHHHHHHHHHHHHHHHHHHT------HHHHHHHHHHHHHH-

Sequence (100 aa):
MKKKLCLLVFSLIIIGITPLPSLAADLPNVVNINSIELQKQMDRLNEIKSIDTKTLSRHQRKELRHEIRSIQKAQSTGNGGIYLSVGAIIIIVLLLILIL

pLDDT: mean 77.02, std 13.33, range [48.62, 93.31]